Protein AF-A0A7S2MEI6-F1 (afdb_monomer)

InterPro domains:
  IPR015421 Pyridoxal phosphate-dependent transferase, major domain [G3DSA:3.40.640.10] (69-154)
  IPR015422 Pyridoxal phosphate-dependent transferase, small domain [G3DSA:3.90.1150.10] (50-68)
  IPR015424 Pyridoxal phosphate-dependent transferase [SSF53383] (42-155)

Radius of gyration: 22.33 Å; Cα contacts (8 Å, |Δi|>4): 78; chains: 1; bounding box: 63×42×50 Å

Mean predicted aligned error: 12.19 Å

pLDDT: mean 79.05, std 23.55, range [25.36, 97.62]

Foldseek 3Di:
DVVVVVVVVVVVVPPDPDDPDPDDPQPFDDDDPDTDTDDPVDDLVNQVVVCVVVVHDRPSDPDDPDDPDPVVVVVVVVVVVDPVPPDDDDQFDDQVVLQVVCVVCCVPVVDNVRHSVPHGDAPPPLRVLVVVVVVVCVVPVPDDDDDDPPDDPSND

Organism: NCBI:txid327968

Solvent-accessible surface area (backbone atoms only — not comparable to full-atom values): 10265 Å² total; per-residue (Å²): 139,69,68,69,64,59,60,55,58,62,60,66,77,76,72,70,93,80,75,81,81,75,92,71,84,71,66,74,56,89,55,90,95,53,86,50,79,66,61,91,88,64,50,55,63,56,53,40,55,51,20,59,77,67,76,44,88,64,85,68,59,94,70,78,90,66,80,74,61,67,70,59,55,51,55,49,54,58,51,70,72,38,82,83,66,83,55,93,68,61,89,54,44,53,67,70,60,28,44,50,50,22,50,49,42,30,71,76,70,68,40,78,86,53,38,50,86,80,46,70,59,58,74,53,68,64,44,42,51,45,51,52,53,54,50,51,39,70,78,39,75,85,64,84,81,89,79,69,84,89,66,65,82,78,80,117

Sequence (156 aa):
DRVMLRTRLCRALFSSPGLRVRASPSILMAQGGNSITLKDGSNMRDIFDVCQKHGLPSLAQGMIEFPPPERLRKIASEKVMAPEVHTYRTRMGESDYKEAMATLVRNIYKEDIVTASNVLATAGVAGGVTAALFHLRKEKPTATVALMEPFYTYHS

Secondary structure (DSSP, 8-state):
--HHHHHHHHHHTT--TT----S-----EEETTEEEPPPTT--HHHHHHHHHHTT----------SPPPHHHHHHHHHHHTSGGGSSPPPTT--HHHHHHHHHHHHHHH---S--TTS----SHHHHHHHHHHHHHHHH-TT-----PSS--GGG-

Structure (mmCIF, N/CA/C/O backbone):
data_AF-A0A7S2MEI6-F1
#
_entry.id   AF-A0A7S2MEI6-F1
#
loop_
_atom_site.group_PDB
_atom_site.id
_atom_site.type_symbol
_atom_site.label_atom_id
_atom_site.label_alt_id
_atom_site.label_comp_id
_atom_site.label_asym_id
_atom_site.label_entity_id
_atom_site.label_seq_id
_atom_site.pdbx_PDB_ins_code
_atom_site.Cartn_x
_atom_site.Cartn_y
_atom_site.Cartn_z
_atom_site.occupancy
_atom_site.B_iso_or_equiv
_atom_site.auth_seq_id
_atom_site.auth_comp_id
_atom_site.auth_asym_id
_atom_site.auth_atom_id
_atom_site.pdbx_PDB_model_num
ATOM 1 N N . ASP A 1 1 ? 15.108 -25.676 -17.315 1.00 43.28 1 ASP A N 1
ATOM 2 C CA . ASP A 1 1 ? 16.549 -25.346 -17.171 1.00 43.28 1 ASP A CA 1
ATOM 3 C C . ASP A 1 1 ? 17.023 -24.018 -17.779 1.00 43.28 1 ASP A C 1
ATOM 5 O O . ASP A 1 1 ? 18.021 -23.970 -18.483 1.00 43.28 1 ASP A O 1
ATOM 9 N N . ARG A 1 2 ? 16.380 -22.887 -17.443 1.00 33.53 2 ARG A N 1
ATOM 10 C CA . ARG A 1 2 ? 16.931 -21.522 -17.659 1.00 33.53 2 ARG A CA 1
ATOM 11 C C . ARG A 1 2 ? 17.012 -20.686 -16.377 1.00 33.53 2 ARG A C 1
ATOM 13 O O . ARG A 1 2 ? 17.648 -19.637 -16.354 1.00 33.53 2 ARG A O 1
ATOM 20 N N . VAL A 1 3 ? 16.399 -21.178 -15.300 1.00 38.62 3 VAL A N 1
ATOM 21 C CA . VAL A 1 3 ? 16.364 -20.528 -13.984 1.00 38.62 3 VAL A CA 1
ATOM 22 C C . VAL A 1 3 ? 17.691 -20.733 -13.240 1.00 38.62 3 VAL A C 1
ATOM 24 O O . VAL A 1 3 ? 18.228 -19.774 -12.698 1.00 38.62 3 VAL A O 1
ATOM 27 N N . MET A 1 4 ? 18.297 -21.927 -13.319 1.00 29.89 4 MET A N 1
ATOM 28 C CA . MET A 1 4 ? 19.578 -22.226 -12.652 1.00 29.89 4 MET A CA 1
ATOM 29 C C . MET A 1 4 ? 20.786 -21.451 -13.204 1.00 29.89 4 MET A C 1
ATOM 31 O O . MET A 1 4 ? 21.731 -21.192 -12.459 1.00 29.89 4 MET A O 1
ATOM 35 N N . LEU A 1 5 ? 20.779 -21.065 -14.487 1.00 33.41 5 LEU A N 1
ATOM 36 C CA . LEU A 1 5 ? 21.910 -20.341 -15.085 1.00 33.41 5 LEU A CA 1
ATOM 37 C C . LEU A 1 5 ? 21.998 -18.892 -14.574 1.00 33.41 5 LEU A C 1
ATOM 39 O O . LEU A 1 5 ? 23.093 -18.362 -14.402 1.00 33.41 5 LEU A O 1
ATOM 43 N N . ARG A 1 6 ? 20.851 -18.268 -14.269 1.00 36.84 6 ARG A N 1
ATOM 44 C CA . ARG A 1 6 ? 20.791 -16.884 -13.770 1.00 36.84 6 ARG A CA 1
ATOM 45 C C . ARG A 1 6 ? 21.266 -16.767 -12.321 1.00 36.84 6 ARG A C 1
ATOM 47 O O . ARG A 1 6 ? 21.933 -15.798 -11.978 1.00 36.84 6 ARG A O 1
ATOM 54 N N . THR A 1 7 ? 21.018 -17.781 -11.493 1.00 36.62 7 THR A N 1
ATOM 55 C CA . THR A 1 7 ? 21.432 -17.780 -10.080 1.00 36.62 7 THR A CA 1
ATOM 56 C C . THR A 1 7 ? 22.951 -17.894 -9.910 1.00 36.62 7 THR A C 1
ATOM 58 O O . THR A 1 7 ? 23.508 -17.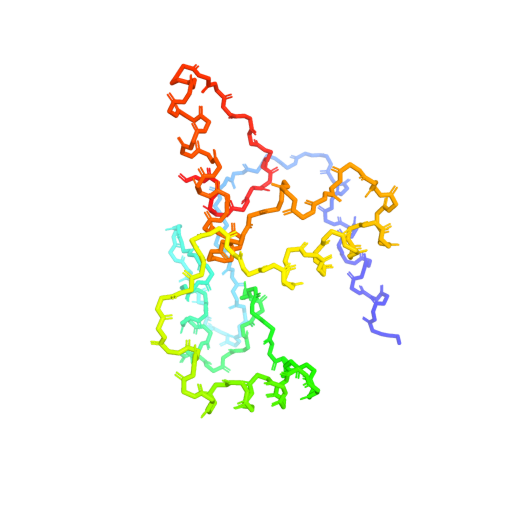353 -8.956 1.00 36.62 7 THR A O 1
ATOM 61 N N . ARG A 1 8 ? 23.650 -18.561 -10.842 1.00 30.34 8 ARG A N 1
ATOM 62 C CA . ARG A 1 8 ? 25.116 -18.704 -10.785 1.00 30.34 8 ARG A CA 1
ATOM 63 C C . ARG A 1 8 ? 25.859 -17.425 -11.178 1.00 30.34 8 ARG A C 1
ATOM 65 O O . ARG A 1 8 ? 26.906 -17.154 -10.598 1.00 30.34 8 ARG A O 1
ATOM 72 N N . LEU A 1 9 ? 25.303 -16.612 -12.080 1.00 32.19 9 LEU A N 1
ATOM 73 C CA . LEU A 1 9 ? 25.938 -15.363 -12.517 1.00 32.19 9 LEU A CA 1
ATOM 74 C C . LEU A 1 9 ? 25.932 -14.291 -11.411 1.00 32.19 9 LEU A C 1
ATOM 76 O O . LEU A 1 9 ? 26.925 -13.592 -11.228 1.00 32.19 9 LEU A O 1
ATOM 80 N N . CYS A 1 10 ? 24.869 -14.226 -10.598 1.00 33.91 10 CYS A N 1
ATOM 81 C CA . CYS A 1 10 ? 24.821 -13.318 -9.447 1.00 33.91 10 CYS A CA 1
ATOM 82 C C . CYS A 1 10 ? 25.850 -13.669 -8.363 1.00 33.91 10 CYS A C 1
ATOM 84 O O . CYS A 1 10 ? 26.343 -12.771 -7.696 1.00 33.91 10 CYS A O 1
ATOM 86 N N . ARG A 1 11 ? 26.221 -14.945 -8.186 1.00 28.52 11 ARG A N 1
ATOM 87 C CA . ARG A 1 11 ? 27.145 -15.349 -7.110 1.00 28.52 11 ARG A CA 1
ATOM 88 C C . ARG A 1 11 ? 28.608 -14.989 -7.398 1.00 28.52 11 ARG A C 1
ATOM 90 O O . ARG A 1 11 ? 29.374 -14.802 -6.460 1.00 28.52 11 ARG A O 1
ATOM 97 N N . ALA A 1 12 ? 28.988 -14.856 -8.671 1.00 34.12 12 ALA A N 1
ATOM 98 C CA . ALA A 1 12 ? 30.359 -14.530 -9.069 1.00 34.12 12 ALA A CA 1
ATOM 99 C C . ALA A 1 12 ? 30.714 -13.042 -8.883 1.00 34.12 12 ALA A C 1
ATOM 101 O O . ALA A 1 12 ? 31.876 -12.719 -8.663 1.00 34.12 12 ALA A O 1
ATOM 102 N N . LEU A 1 13 ? 29.728 -12.139 -8.913 1.00 34.97 13 LEU A N 1
ATOM 103 C CA . LEU A 1 13 ? 29.965 -10.692 -8.810 1.00 34.97 13 LEU A CA 1
ATOM 104 C C . LEU A 1 13 ? 30.199 -10.194 -7.372 1.00 34.97 13 LEU A C 1
ATOM 106 O O . LEU A 1 13 ? 30.680 -9.081 -7.193 1.00 34.97 13 LEU A O 1
ATOM 110 N N . PHE A 1 14 ? 29.906 -11.008 -6.351 1.00 36.22 14 PHE A N 1
ATOM 111 C CA . PHE A 1 14 ? 29.958 -10.596 -4.939 1.00 36.22 14 PHE A CA 1
ATOM 112 C C . PHE A 1 14 ? 31.136 -11.172 -4.131 1.00 36.22 14 PHE A C 1
ATOM 114 O O . PHE A 1 14 ? 31.198 -10.953 -2.925 1.00 36.22 14 PHE A O 1
ATOM 121 N N . SER A 1 15 ? 32.079 -11.896 -4.750 1.00 31.16 15 SER A N 1
ATOM 122 C CA . SER A 1 15 ? 33.144 -12.613 -4.017 1.00 31.16 15 SER A CA 1
ATOM 123 C C . SER A 1 15 ? 34.561 -12.032 -4.156 1.00 31.16 15 SER A C 1
ATOM 125 O O . SER A 1 15 ? 35.512 -12.669 -3.702 1.00 31.16 15 SER A O 1
ATOM 127 N N . SER A 1 16 ? 34.755 -10.853 -4.751 1.00 30.47 16 SER A N 1
ATOM 128 C CA . SER A 1 16 ? 36.095 -10.254 -4.864 1.00 30.47 16 SER A CA 1
ATOM 129 C C . SER A 1 16 ? 36.313 -9.163 -3.804 1.00 30.47 16 SER A C 1
ATOM 131 O O . SER A 1 16 ? 35.694 -8.101 -3.894 1.00 30.47 16 SER A O 1
ATOM 133 N N . PRO A 1 17 ? 37.194 -9.377 -2.808 1.00 33.75 17 PRO A N 1
ATOM 134 C CA . PRO A 1 17 ? 37.526 -8.358 -1.823 1.00 33.75 17 PRO A CA 1
ATOM 135 C C . PRO A 1 17 ? 38.524 -7.378 -2.452 1.00 33.75 17 PRO A C 1
ATOM 137 O O . PRO A 1 17 ? 39.660 -7.742 -2.741 1.00 33.75 17 PRO A O 1
ATOM 140 N N . GLY A 1 18 ? 38.098 -6.136 -2.703 1.00 34.75 18 GLY A N 1
ATOM 141 C CA . GLY A 1 18 ? 39.014 -5.084 -3.166 1.00 34.75 18 GLY A CA 1
ATOM 142 C C . GLY A 1 18 ? 38.437 -3.974 -4.043 1.00 34.75 18 GLY A C 1
ATOM 143 O O . GLY A 1 18 ? 39.185 -3.073 -4.4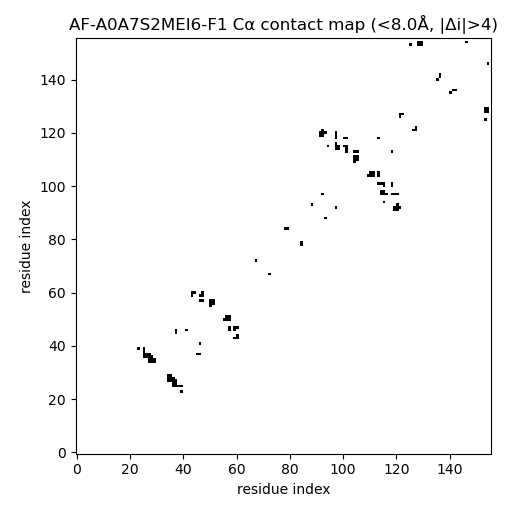20 1.00 34.75 18 GLY A O 1
ATOM 144 N N . LEU A 1 19 ? 37.143 -3.971 -4.373 1.00 28.92 19 LEU A N 1
ATOM 145 C CA . LEU A 1 19 ? 36.584 -2.923 -5.230 1.00 28.92 19 LEU A CA 1
ATOM 146 C C . LEU A 1 19 ? 36.096 -1.724 -4.397 1.00 28.92 19 LEU A C 1
ATOM 148 O O . LEU A 1 19 ? 35.008 -1.744 -3.826 1.00 28.92 19 LEU A O 1
ATOM 152 N N . ARG A 1 20 ? 36.900 -0.651 -4.342 1.00 25.83 20 ARG A N 1
ATOM 153 C CA . ARG A 1 20 ? 36.402 0.686 -3.974 1.00 25.83 20 ARG A CA 1
ATOM 154 C C . ARG A 1 20 ? 35.323 1.078 -4.982 1.00 25.83 20 ARG A C 1
ATOM 156 O O . ARG A 1 20 ? 35.632 1.363 -6.137 1.00 25.83 20 ARG A O 1
ATOM 163 N N . VAL A 1 21 ? 34.070 1.110 -4.542 1.00 31.36 21 VAL A N 1
ATOM 164 C CA . VAL A 1 21 ? 32.945 1.576 -5.355 1.00 31.36 21 VAL A CA 1
ATOM 165 C C . VAL A 1 21 ? 33.031 3.101 -5.454 1.00 31.36 21 VAL A C 1
ATOM 167 O O . VAL A 1 21 ? 32.618 3.821 -4.549 1.00 31.36 21 VAL A O 1
ATOM 170 N N . ARG A 1 22 ? 33.605 3.613 -6.550 1.00 25.36 22 ARG A N 1
ATOM 171 C CA . ARG A 1 22 ? 33.314 4.983 -6.991 1.00 25.36 22 ARG A CA 1
ATOM 172 C C . ARG A 1 22 ? 31.878 4.983 -7.503 1.00 25.36 22 ARG A C 1
ATOM 174 O O . ARG A 1 22 ? 31.559 4.266 -8.448 1.00 25.36 22 ARG A O 1
ATOM 181 N N . ALA A 1 23 ? 31.025 5.762 -6.851 1.00 32.94 23 ALA A N 1
ATOM 182 C CA . ALA A 1 23 ? 29.643 5.958 -7.250 1.00 32.94 23 ALA A CA 1
ATOM 183 C C . ALA A 1 23 ? 29.582 6.718 -8.583 1.00 32.94 23 ALA A C 1
ATOM 185 O O . ALA A 1 23 ? 29.728 7.935 -8.627 1.00 32.94 23 ALA A O 1
ATOM 186 N N . SER A 1 24 ? 29.382 5.986 -9.672 1.00 29.78 24 SER A N 1
ATOM 187 C CA . SER A 1 24 ? 28.756 6.484 -10.900 1.00 29.78 24 SER A CA 1
ATOM 188 C C . SER A 1 24 ? 28.157 5.275 -11.622 1.00 29.78 24 SER A C 1
ATOM 190 O O . SER A 1 24 ? 28.886 4.578 -12.329 1.00 29.78 24 SER A O 1
ATOM 192 N N . PRO A 1 25 ? 26.872 4.936 -11.420 1.00 38.44 25 PRO A N 1
ATOM 193 C CA . PRO A 1 25 ? 26.254 3.865 -12.173 1.00 38.44 25 PRO A CA 1
ATOM 194 C C . PRO A 1 25 ? 25.629 4.467 -13.433 1.00 38.44 25 PRO A C 1
ATOM 196 O O . PRO A 1 25 ? 24.426 4.705 -13.496 1.00 38.44 25 PRO A O 1
ATOM 199 N N . SER A 1 26 ? 26.438 4.695 -14.465 1.00 34.56 26 SER A N 1
ATOM 200 C CA . SER A 1 26 ? 25.907 4.779 -15.823 1.00 34.56 26 SER A CA 1
ATOM 201 C C . SER A 1 26 ? 25.427 3.377 -16.210 1.00 34.56 26 SER A C 1
ATOM 203 O O . SER A 1 26 ? 26.209 2.497 -16.569 1.00 34.56 26 SER A O 1
ATOM 205 N N . ILE A 1 27 ? 24.123 3.132 -16.063 1.00 47.84 27 ILE A N 1
ATOM 206 C CA . ILE A 1 27 ? 23.483 1.890 -16.504 1.00 47.84 27 ILE A CA 1
ATOM 207 C C . ILE A 1 27 ? 23.530 1.878 -18.038 1.00 47.84 27 ILE A C 1
ATOM 209 O O . ILE A 1 27 ? 22.722 2.525 -18.701 1.00 47.84 27 ILE A O 1
ATOM 213 N N . LEU A 1 28 ? 24.510 1.169 -18.600 1.00 42.72 28 LEU A N 1
ATOM 214 C CA . LEU A 1 28 ? 24.634 0.961 -20.040 1.00 42.72 28 LEU A CA 1
ATOM 215 C C . LEU A 1 28 ? 23.635 -0.121 -20.477 1.00 42.72 28 LEU A C 1
ATOM 217 O O . LEU A 1 28 ? 23.807 -1.300 -20.164 1.00 42.72 28 LEU A O 1
ATOM 221 N N . MET A 1 29 ? 22.596 0.267 -21.213 1.00 47.97 29 MET A N 1
ATOM 222 C CA . MET A 1 29 ? 21.706 -0.677 -21.896 1.00 47.97 29 MET A CA 1
ATOM 223 C C . MET A 1 29 ? 22.242 -0.903 -23.313 1.00 47.97 29 MET A C 1
ATOM 225 O O . MET A 1 29 ? 22.205 -0.000 -24.146 1.00 47.97 29 MET A O 1
ATOM 229 N N . ALA A 1 30 ? 22.792 -2.089 -23.583 1.00 40.84 30 ALA A N 1
ATOM 230 C CA . ALA A 1 30 ? 23.399 -2.414 -24.872 1.00 40.84 30 ALA A CA 1
ATOM 231 C C . ALA A 1 30 ? 22.369 -3.017 -25.845 1.00 40.84 30 ALA A C 1
ATOM 233 O O . ALA A 1 30 ? 21.979 -4.177 -25.710 1.00 40.84 30 ALA A O 1
ATOM 234 N N . GLN A 1 31 ? 21.989 -2.259 -26.873 1.00 41.00 31 GLN A N 1
ATOM 235 C CA . GLN A 1 31 ? 21.534 -2.813 -28.150 1.00 41.00 31 GLN A CA 1
ATOM 236 C C . GLN A 1 31 ? 22.313 -2.153 -29.289 1.00 41.00 31 GLN A C 1
ATOM 238 O O . GLN A 1 31 ? 22.437 -0.935 -29.320 1.00 41.00 31 GLN A O 1
ATOM 243 N N . GLY A 1 32 ? 22.841 -2.980 -30.199 1.00 43.09 32 GLY A N 1
ATOM 244 C CA . GLY A 1 32 ? 23.339 -2.599 -31.527 1.00 43.09 32 GLY A CA 1
ATOM 245 C C . GLY A 1 32 ? 23.930 -1.192 -31.657 1.00 43.09 32 GLY A C 1
ATOM 246 O O . GLY A 1 32 ? 23.259 -0.286 -32.136 1.00 43.09 32 GLY A O 1
ATOM 247 N N . GLY A 1 33 ? 25.192 -1.014 -31.262 1.00 45.94 33 GLY A N 1
ATOM 248 C CA . GLY A 1 33 ? 26.029 0.127 -31.663 1.00 45.94 33 GLY A CA 1
ATOM 249 C C . GLY A 1 33 ? 25.717 1.504 -31.059 1.00 45.94 33 GLY A C 1
ATOM 250 O O . GLY A 1 33 ? 26.617 2.337 -31.045 1.00 45.94 33 GLY A O 1
ATOM 251 N N . ASN A 1 34 ? 24.524 1.749 -30.506 1.00 56.19 34 ASN A N 1
ATOM 252 C CA . ASN A 1 34 ? 24.173 3.037 -29.899 1.00 56.19 34 ASN A CA 1
ATOM 253 C C . ASN A 1 34 ? 24.113 2.933 -28.370 1.00 56.19 34 ASN A C 1
ATOM 255 O O . ASN A 1 34 ? 23.201 2.336 -27.803 1.00 56.19 34 ASN A O 1
ATOM 259 N N . SER A 1 35 ? 25.091 3.544 -27.695 1.00 66.94 35 SER A N 1
ATOM 260 C CA . SER A 1 35 ? 25.098 3.679 -26.235 1.00 66.94 35 SER A CA 1
ATOM 261 C C . SER A 1 35 ? 23.993 4.639 -25.799 1.00 66.94 35 SER A C 1
ATOM 263 O O . SER A 1 35 ? 24.063 5.837 -26.070 1.00 66.94 35 SER A O 1
ATOM 265 N N . ILE A 1 36 ? 22.980 4.121 -25.107 1.00 75.38 36 ILE A N 1
ATOM 266 C CA . ILE A 1 36 ? 21.956 4.938 -24.456 1.00 75.38 36 ILE A CA 1
ATOM 267 C C . ILE A 1 36 ? 22.466 5.296 -23.058 1.00 75.38 36 ILE A C 1
ATOM 269 O O . ILE A 1 36 ? 22.652 4.416 -22.219 1.00 75.38 36 ILE A O 1
ATOM 273 N N . THR A 1 37 ? 22.700 6.585 -22.814 1.00 79.06 37 THR A N 1
ATOM 274 C CA . THR A 1 37 ? 23.198 7.092 -21.527 1.00 79.06 37 THR A CA 1
ATOM 275 C C . THR A 1 37 ? 22.058 7.723 -20.734 1.00 79.06 37 THR A C 1
ATOM 277 O O . THR A 1 37 ? 21.382 8.629 -21.223 1.00 79.06 37 THR A O 1
ATOM 280 N N . LEU A 1 38 ? 21.854 7.256 -19.503 1.00 79.12 38 LEU A N 1
ATOM 281 C CA . LEU A 1 38 ? 20.935 7.870 -18.541 1.00 79.12 38 LEU A CA 1
ATOM 282 C C . LEU A 1 38 ? 21.620 9.034 -17.818 1.00 79.12 38 LEU A C 1
ATOM 284 O O . LEU A 1 38 ? 22.841 9.041 -17.665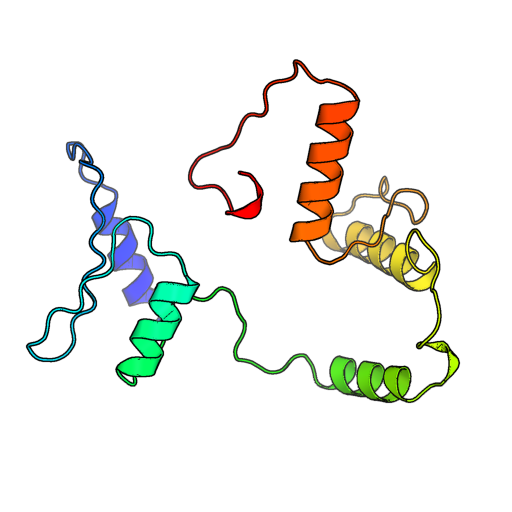 1.00 79.12 38 LEU A O 1
ATOM 288 N N . LYS A 1 39 ? 20.837 10.025 -17.387 1.00 83.31 39 LYS A N 1
ATOM 289 C CA . LYS A 1 39 ? 21.361 11.145 -16.597 1.00 83.31 39 LYS A CA 1
ATOM 290 C C . LYS A 1 39 ? 21.587 10.691 -15.154 1.00 83.31 39 LYS A C 1
ATOM 292 O O . LYS A 1 39 ? 20.856 9.844 -14.642 1.00 83.31 39 LYS A O 1
ATOM 297 N N . ASP A 1 40 ? 22.559 11.293 -14.479 1.00 78.56 40 ASP A N 1
ATOM 298 C CA . ASP A 1 40 ? 22.724 11.079 -13.042 1.00 78.56 40 ASP A CA 1
ATOM 299 C C . ASP A 1 40 ? 21.458 11.529 -12.298 1.00 78.56 40 ASP A C 1
ATOM 301 O O . ASP A 1 40 ? 20.900 12.593 -12.572 1.00 78.56 40 ASP A O 1
ATOM 305 N N . GLY A 1 41 ? 20.978 10.684 -11.385 1.00 78.00 41 GLY A N 1
ATOM 306 C CA . GLY A 1 41 ? 19.703 10.887 -10.692 1.00 78.00 41 GLY A CA 1
ATOM 307 C C . GLY A 1 41 ? 18.464 10.426 -11.469 1.00 78.00 41 GLY A C 1
ATOM 308 O O . GLY A 1 41 ? 17.352 10.639 -10.987 1.00 78.00 41 GLY A O 1
ATOM 309 N N . SER A 1 42 ? 18.622 9.780 -12.632 1.00 81.69 42 SER A N 1
ATOM 310 C CA . SER A 1 42 ? 17.500 9.142 -13.326 1.00 81.69 42 SER A CA 1
ATOM 311 C C . SER A 1 42 ? 16.805 8.112 -12.431 1.00 81.69 42 SER A C 1
ATOM 313 O O . SER A 1 42 ? 17.440 7.251 -11.822 1.00 81.69 42 SER A O 1
ATOM 315 N N . ASN A 1 43 ? 15.480 8.194 -12.373 1.00 84.50 43 ASN A N 1
ATOM 316 C CA . ASN A 1 43 ? 14.633 7.274 -11.627 1.00 84.50 43 ASN A CA 1
ATOM 317 C C . ASN A 1 43 ? 14.031 6.197 -12.552 1.00 84.50 43 ASN A C 1
ATOM 319 O O . ASN A 1 43 ? 14.231 6.186 -13.767 1.00 84.50 43 ASN A O 1
ATOM 323 N N . MET A 1 44 ? 13.260 5.273 -11.973 1.00 86.06 44 MET A N 1
ATOM 324 C CA . MET A 1 44 ? 12.635 4.168 -12.715 1.00 86.06 44 MET A CA 1
ATOM 325 C C . MET A 1 44 ? 11.715 4.628 -13.861 1.00 86.06 44 MET A C 1
ATOM 327 O O . MET A 1 44 ? 11.591 3.914 -14.855 1.00 86.06 44 MET A O 1
ATOM 331 N N . ARG A 1 45 ? 11.086 5.807 -13.754 1.00 87.62 45 ARG A N 1
ATOM 332 C CA . ARG A 1 45 ? 10.245 6.383 -14.815 1.00 87.62 45 ARG A CA 1
ATOM 333 C C . ARG A 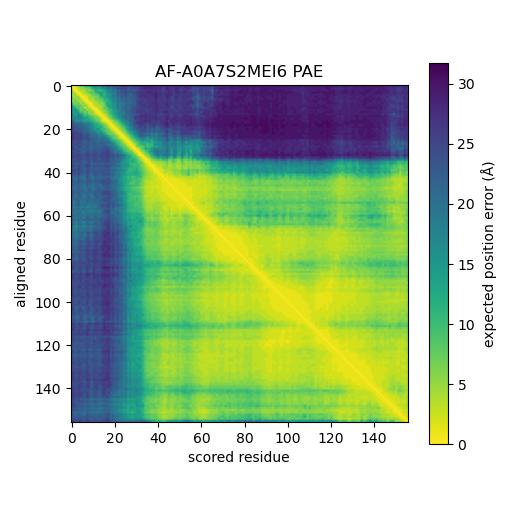1 45 ? 11.083 6.873 -15.991 1.00 87.62 45 ARG A C 1
ATOM 335 O O . ARG A 1 45 ? 10.738 6.561 -17.122 1.00 87.62 45 ARG A O 1
ATOM 342 N N . ASP A 1 46 ? 12.219 7.518 -15.733 1.00 89.25 46 ASP A N 1
ATOM 343 C CA . ASP A 1 46 ? 13.135 7.945 -16.801 1.00 89.25 46 ASP A CA 1
ATOM 344 C C . ASP A 1 46 ? 13.647 6.741 -17.607 1.00 89.25 46 ASP A C 1
ATOM 346 O O . ASP A 1 46 ? 13.721 6.779 -18.835 1.00 89.25 46 ASP A O 1
ATOM 350 N N . ILE A 1 47 ? 13.947 5.635 -16.916 1.00 88.75 47 ILE A N 1
ATOM 351 C CA . ILE A 1 47 ? 14.351 4.376 -17.556 1.00 88.75 47 ILE A CA 1
ATOM 352 C C . ILE A 1 47 ? 13.216 3.828 -18.430 1.00 88.75 47 ILE A C 1
ATOM 354 O O . ILE A 1 47 ? 13.460 3.397 -19.556 1.00 88.75 47 ILE A O 1
ATOM 358 N N . PHE A 1 48 ? 11.975 3.854 -17.937 1.00 89.94 48 PHE A N 1
ATOM 359 C CA . PHE A 1 48 ? 10.810 3.416 -18.703 1.00 89.94 48 PHE A CA 1
ATOM 360 C C . PHE A 1 48 ? 10.589 4.256 -19.968 1.00 89.94 48 PHE A C 1
ATOM 362 O O . PHE A 1 48 ? 10.416 3.683 -21.043 1.00 89.94 48 PHE A O 1
ATOM 369 N N . ASP A 1 49 ? 10.657 5.584 -19.866 1.00 90.00 49 ASP A N 1
ATOM 370 C CA . ASP A 1 49 ? 10.454 6.492 -21.000 1.00 90.00 49 ASP A CA 1
ATOM 371 C C . ASP A 1 49 ? 11.514 6.277 -22.090 1.00 90.00 49 ASP A C 1
ATOM 373 O O . ASP A 1 49 ? 11.209 6.265 -23.286 1.00 90.00 49 ASP A O 1
ATOM 377 N N . VAL A 1 50 ? 12.761 6.027 -21.683 1.00 90.62 50 VAL A N 1
ATOM 378 C CA . VAL A 1 50 ? 13.850 5.650 -22.590 1.00 90.62 50 VAL A CA 1
ATOM 379 C C . VAL A 1 50 ? 13.566 4.306 -23.259 1.00 90.62 50 VAL A C 1
ATOM 381 O O . VAL A 1 50 ? 13.653 4.205 -24.483 1.00 90.62 50 VAL A O 1
ATOM 384 N N . CYS A 1 51 ? 13.189 3.281 -22.496 1.00 90.44 51 CYS A N 1
ATOM 385 C CA . CYS A 1 51 ? 12.836 1.982 -23.062 1.00 90.44 51 CYS A CA 1
ATOM 386 C C . CYS A 1 51 ? 11.715 2.111 -24.105 1.00 90.44 51 CYS A C 1
ATOM 388 O O . CYS A 1 51 ? 11.875 1.633 -25.226 1.00 90.44 51 CYS A O 1
ATOM 390 N N . GLN A 1 52 ? 10.641 2.839 -23.787 1.00 90.38 52 GLN A N 1
ATOM 391 C CA . GLN A 1 52 ? 9.522 3.076 -24.702 1.00 90.38 52 GLN A CA 1
ATOM 392 C C . GLN A 1 52 ? 9.947 3.809 -25.975 1.00 90.38 52 GLN A C 1
ATOM 394 O O . GLN A 1 52 ? 9.617 3.372 -27.077 1.00 90.38 52 GLN A O 1
ATOM 399 N N . LYS A 1 53 ? 10.730 4.888 -25.847 1.00 91.56 53 LYS A N 1
ATOM 400 C CA . LYS A 1 53 ? 11.235 5.662 -26.993 1.00 91.56 53 LYS A CA 1
ATOM 401 C C . LYS A 1 53 ? 12.038 4.803 -27.974 1.00 91.56 53 LYS A C 1
ATOM 403 O O . LYS A 1 53 ? 12.037 5.077 -29.172 1.00 91.56 53 LYS A O 1
ATOM 408 N N . HIS A 1 54 ? 12.730 3.790 -27.465 1.00 90.19 54 HIS A N 1
ATOM 409 C CA . HIS A 1 54 ? 13.602 2.919 -28.246 1.00 90.19 54 HIS A CA 1
ATOM 410 C C . HIS A 1 54 ? 12.982 1.546 -28.561 1.00 90.19 54 HIS A C 1
ATOM 412 O O . HIS A 1 54 ? 13.668 0.699 -29.129 1.00 90.19 54 HIS A O 1
ATOM 418 N N . GLY A 1 55 ? 11.708 1.308 -28.220 1.00 89.81 55 GLY A N 1
ATOM 419 C CA . GLY A 1 55 ? 11.044 0.017 -28.441 1.00 89.81 55 GLY A CA 1
ATOM 420 C C . GLY A 1 55 ? 11.667 -1.142 -27.651 1.00 89.81 55 GLY A C 1
ATOM 421 O O . GLY A 1 55 ? 11.623 -2.289 -28.092 1.00 89.81 55 GLY A O 1
ATOM 422 N N . LEU A 1 56 ? 12.286 -0.846 -26.506 1.00 89.44 56 LEU A N 1
ATOM 423 C CA . LEU A 1 56 ? 12.952 -1.815 -25.639 1.00 89.44 56 LEU A CA 1
ATOM 424 C C . LEU A 1 56 ? 12.024 -2.263 -24.498 1.00 89.44 56 LEU A C 1
ATOM 426 O O . LEU A 1 56 ? 11.255 -1.453 -23.978 1.00 89.44 56 LEU A O 1
ATOM 430 N N . PRO A 1 57 ? 12.128 -3.520 -24.034 1.00 86.50 57 PRO A N 1
ATOM 431 C CA . PRO A 1 57 ? 11.416 -3.961 -22.841 1.00 86.50 57 PRO A CA 1
ATOM 432 C C . PRO A 1 57 ? 11.988 -3.286 -21.586 1.00 86.50 57 PRO A C 1
ATOM 434 O O . PRO A 1 57 ? 13.204 -3.272 -21.380 1.00 86.50 57 PRO A O 1
ATOM 437 N N . SER A 1 58 ? 11.113 -2.768 -20.720 1.00 87.44 58 SER A N 1
ATOM 438 C CA . SER A 1 58 ? 11.513 -2.196 -19.432 1.00 87.44 58 SER A CA 1
ATOM 439 C C . SER A 1 58 ? 11.390 -3.229 -18.317 1.00 87.44 58 SER A C 1
ATOM 441 O O . SER A 1 58 ? 10.295 -3.663 -17.978 1.00 87.44 58 SER A O 1
ATOM 443 N N . LEU A 1 59 ? 12.522 -3.599 -17.714 1.00 86.62 59 LEU A N 1
ATOM 444 C CA . LEU A 1 59 ? 12.569 -4.474 -16.532 1.00 86.62 59 LEU A CA 1
ATOM 445 C C . LEU A 1 59 ? 12.767 -3.694 -15.223 1.00 86.62 59 LEU A C 1
ATOM 447 O O . LEU A 1 59 ? 12.936 -4.295 -14.167 1.00 86.62 59 LEU A O 1
ATOM 451 N N . ALA A 1 60 ? 12.805 -2.362 -15.299 1.00 84.94 60 ALA A N 1
ATOM 452 C CA . ALA A 1 60 ? 13.102 -1.498 -14.159 1.00 84.94 60 ALA A CA 1
ATOM 453 C C . ALA A 1 60 ? 11.855 -1.128 -13.344 1.00 84.94 60 ALA A C 1
ATOM 455 O O . ALA A 1 60 ? 11.975 -0.721 -12.191 1.00 84.94 60 ALA A O 1
ATOM 456 N N . GLN A 1 61 ? 10.662 -1.235 -13.934 1.00 82.38 61 GLN A N 1
ATOM 457 C CA . GLN A 1 61 ? 9.424 -0.856 -13.264 1.00 82.38 61 GLN A CA 1
ATOM 458 C C . GLN A 1 61 ? 8.993 -1.894 -12.221 1.00 82.38 61 GLN A C 1
ATOM 460 O O . GLN A 1 61 ? 9.028 -3.096 -12.462 1.00 82.38 61 GLN A O 1
ATOM 465 N N . GLY A 1 62 ? 8.499 -1.418 -11.076 1.00 84.50 62 GLY A N 1
ATOM 466 C CA . GLY A 1 62 ? 7.865 -2.256 -10.051 1.00 84.50 62 GLY A CA 1
ATOM 467 C C . GLY A 1 62 ? 6.401 -2.613 -10.345 1.00 84.50 62 GLY A C 1
ATOM 468 O O . GLY A 1 62 ? 5.686 -3.019 -9.432 1.00 84.50 62 GLY A O 1
ATOM 469 N N . MET A 1 63 ? 5.930 -2.410 -11.580 1.00 85.38 63 MET A N 1
ATOM 470 C CA . MET A 1 63 ? 4.544 -2.660 -11.985 1.00 85.38 63 MET A CA 1
ATOM 471 C C . MET A 1 63 ? 4.392 -4.074 -12.548 1.00 85.38 63 MET A C 1
ATOM 473 O O . MET A 1 63 ? 5.238 -4.547 -13.303 1.00 85.38 63 MET A O 1
ATOM 477 N N . ILE A 1 64 ? 3.297 -4.747 -12.191 1.00 85.62 64 ILE A N 1
ATOM 478 C CA . ILE A 1 64 ? 2.986 -6.094 -12.679 1.00 85.62 64 ILE A CA 1
ATOM 479 C C . ILE A 1 64 ? 2.249 -5.977 -14.018 1.00 85.62 64 ILE A C 1
ATOM 481 O O . ILE A 1 64 ? 1.191 -5.359 -14.088 1.00 85.62 64 ILE A O 1
ATOM 485 N N . GLU A 1 65 ? 2.790 -6.600 -15.065 1.00 85.25 65 GLU A N 1
ATOM 486 C CA . GLU A 1 65 ? 2.192 -6.611 -16.414 1.00 85.25 65 GLU A CA 1
ATOM 487 C C . GLU A 1 65 ? 1.083 -7.665 -16.576 1.00 85.25 65 GLU A C 1
ATOM 489 O O . GLU A 1 65 ? 0.314 -7.641 -17.535 1.00 85.25 65 GLU A O 1
ATOM 494 N N . PHE A 1 66 ? 0.970 -8.594 -15.625 1.00 90.44 66 PHE A N 1
ATOM 495 C CA . PHE A 1 66 ? -0.104 -9.580 -15.602 1.00 90.44 66 PHE A CA 1
ATOM 496 C C . PHE A 1 66 ? -1.404 -8.978 -15.061 1.00 90.44 66 PHE A C 1
ATOM 498 O O . PHE A 1 66 ? -1.382 -8.242 -14.069 1.00 90.44 66 PHE A O 1
ATOM 505 N N . PRO A 1 67 ? -2.561 -9.329 -15.651 1.00 92.62 67 PRO A N 1
ATOM 506 C CA . PRO A 1 67 ? -3.838 -8.877 -15.130 1.00 92.62 67 PRO A CA 1
ATOM 507 C C . PRO A 1 67 ? -4.063 -9.431 -13.712 1.00 92.62 67 PRO A C 1
ATOM 509 O O . PRO A 1 67 ? -3.738 -10.593 -13.447 1.00 92.62 67 PRO A O 1
ATOM 512 N N . PRO A 1 68 ? -4.689 -8.654 -12.808 1.00 94.06 68 PRO A N 1
ATOM 513 C CA . PRO A 1 68 ? -5.107 -9.163 -11.509 1.00 94.06 68 PRO A CA 1
ATOM 514 C C . PRO A 1 68 ? -6.050 -10.373 -11.639 1.00 94.06 68 PRO A C 1
ATOM 516 O O . PRO A 1 68 ? -6.722 -10.524 -12.674 1.00 94.06 68 PRO A O 1
ATOM 519 N N . PRO A 1 69 ? -6.176 -11.204 -10.584 1.00 96.44 69 PRO A N 1
ATOM 520 C CA . PRO A 1 69 ? -7.0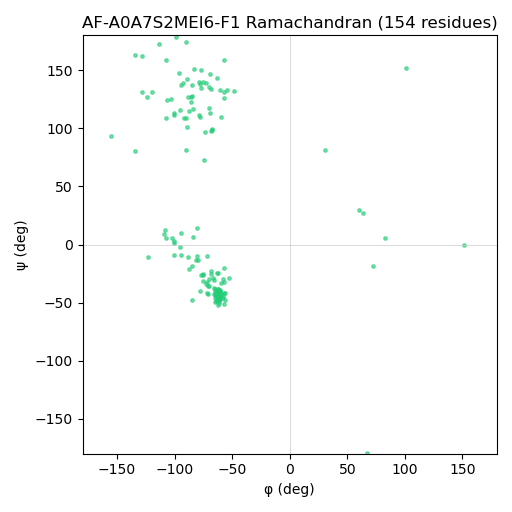72 -12.357 -10.578 1.00 96.44 69 PRO A CA 1
ATOM 521 C C . PRO A 1 69 ? -8.481 -12.008 -11.073 1.00 96.44 69 PRO A C 1
ATOM 523 O O . PRO A 1 69 ? -9.081 -11.026 -10.636 1.00 96.44 69 PRO A O 1
ATOM 526 N N . GLU A 1 70 ? -9.027 -12.816 -11.985 1.00 97.00 70 GLU A N 1
ATOM 527 C CA . GLU A 1 70 ? -10.302 -12.527 -12.661 1.00 97.00 70 GLU A CA 1
ATOM 528 C C . GLU A 1 70 ? -11.455 -12.306 -11.676 1.00 97.00 70 GLU A C 1
ATOM 530 O O . GLU A 1 70 ? -12.227 -11.360 -11.826 1.00 97.00 70 GLU A O 1
ATOM 535 N N . ARG A 1 71 ? -11.530 -13.130 -10.625 1.00 97.38 71 ARG A N 1
ATOM 536 C CA . ARG A 1 71 ? -12.546 -13.002 -9.574 1.00 97.38 71 ARG A CA 1
ATOM 537 C C . ARG A 1 71 ? -12.519 -11.625 -8.906 1.00 97.38 71 ARG A C 1
ATOM 539 O O . ARG A 1 71 ? -13.576 -11.046 -8.687 1.00 97.38 71 ARG A O 1
ATOM 546 N N . LEU A 1 72 ? -11.330 -11.093 -8.621 1.00 95.88 72 LEU A N 1
ATOM 547 C CA . LEU A 1 72 ? -11.180 -9.762 -8.031 1.00 95.88 72 LEU A CA 1
ATOM 548 C C . LEU A 1 72 ? -11.680 -8.681 -8.993 1.00 95.88 72 LEU A C 1
ATOM 550 O O . LEU A 1 72 ? -12.401 -7.781 -8.577 1.00 95.88 72 LEU A O 1
ATOM 554 N N . ARG A 1 73 ? -11.343 -8.798 -10.284 1.00 96.50 73 ARG A N 1
ATOM 555 C CA . ARG A 1 73 ? -11.793 -7.850 -11.315 1.00 96.50 73 ARG A CA 1
ATOM 556 C C . ARG A 1 73 ? -13.314 -7.846 -11.477 1.00 96.50 73 ARG A C 1
ATOM 558 O O . ARG A 1 73 ? -13.886 -6.769 -11.597 1.00 96.50 73 ARG A O 1
ATOM 565 N N . LYS A 1 74 ? -13.968 -9.014 -11.428 1.00 97.62 74 LYS A N 1
ATOM 566 C CA . LYS A 1 74 ? -15.439 -9.122 -11.475 1.00 97.62 74 LYS A CA 1
ATOM 567 C C . LYS A 1 74 ? -16.096 -8.434 -10.279 1.00 97.62 74 LYS A C 1
ATOM 569 O O . LYS A 1 74 ? -16.906 -7.538 -10.478 1.00 97.62 74 LYS A O 1
ATOM 574 N N . ILE A 1 75 ? -15.656 -8.766 -9.063 1.00 95.81 75 ILE A N 1
ATOM 575 C CA . ILE A 1 75 ? -16.174 -8.155 -7.827 1.00 95.81 75 ILE A CA 1
ATOM 576 C C . ILE A 1 75 ? -15.983 -6.635 -7.855 1.00 95.81 75 ILE A C 1
ATOM 578 O O . ILE A 1 75 ? -16.910 -5.891 -7.554 1.00 95.81 75 ILE A O 1
ATOM 582 N N . ALA A 1 76 ? -14.794 -6.161 -8.238 1.00 95.31 76 ALA A N 1
ATOM 583 C CA . ALA A 1 76 ? -14.518 -4.731 -8.326 1.00 95.31 76 ALA A CA 1
ATOM 584 C C . ALA A 1 76 ? -15.413 -4.039 -9.366 1.00 95.31 76 ALA A C 1
ATOM 586 O O . ALA A 1 76 ? -15.954 -2.975 -9.083 1.00 95.31 76 ALA A O 1
ATOM 587 N N . SER A 1 77 ? -15.606 -4.652 -10.539 1.00 96.50 77 SER A N 1
ATOM 588 C CA . SER A 1 77 ? -16.478 -4.118 -11.589 1.00 96.50 77 SER A CA 1
ATOM 589 C C . SER A 1 77 ? -17.926 -3.992 -11.122 1.00 96.50 77 SER A C 1
ATOM 591 O O . SER A 1 77 ? -18.541 -2.956 -11.344 1.00 96.50 77 SER A O 1
ATOM 593 N N . GLU A 1 78 ? -18.469 -5.019 -10.470 1.00 95.88 78 GLU A N 1
ATOM 594 C CA . GLU A 1 78 ? -19.829 -4.991 -9.918 1.00 95.88 78 GLU A CA 1
ATOM 595 C C . GLU A 1 78 ? -19.964 -3.900 -8.851 1.00 95.88 78 GLU A C 1
ATOM 597 O O . GLU A 1 78 ? -20.904 -3.110 -8.877 1.00 95.88 78 GLU A O 1
ATOM 602 N N . LYS A 1 79 ? -18.980 -3.808 -7.949 1.00 93.12 79 LYS A N 1
ATOM 603 C CA . LYS A 1 79 ? -18.982 -2.845 -6.845 1.00 93.12 79 LYS A CA 1
ATOM 604 C C . LYS A 1 79 ? -18.914 -1.399 -7.337 1.00 93.12 79 LYS A C 1
ATOM 606 O O . LYS A 1 79 ? -19.581 -0.547 -6.771 1.00 93.12 79 LYS A O 1
ATOM 611 N N . VAL A 1 80 ? -18.137 -1.127 -8.388 1.00 95.31 80 VAL A N 1
ATOM 612 C CA . VAL A 1 80 ? -17.995 0.214 -8.984 1.00 95.31 80 VAL A CA 1
ATOM 613 C C . VAL A 1 80 ? -19.270 0.684 -9.681 1.00 95.31 80 VAL A C 1
ATOM 615 O O . VAL A 1 80 ? -19.475 1.884 -9.782 1.00 95.31 80 VAL A O 1
ATOM 618 N N . MET A 1 81 ? -20.131 -0.223 -10.145 1.00 95.88 81 MET A N 1
ATOM 619 C CA . MET A 1 81 ? -21.413 0.153 -10.756 1.00 95.88 81 MET A CA 1
ATOM 620 C C . MET A 1 81 ? -22.500 0.469 -9.718 1.00 95.88 81 MET A C 1
ATOM 622 O O . MET A 1 81 ? -23.573 0.950 -10.081 1.00 95.88 81 MET A O 1
ATOM 626 N N . ALA A 1 82 ? -22.249 0.182 -8.440 1.00 93.44 82 ALA A N 1
ATOM 627 C CA . ALA A 1 82 ? -23.217 0.365 -7.373 1.00 93.44 82 ALA A CA 1
ATOM 628 C C . ALA A 1 82 ? -23.188 1.822 -6.856 1.00 93.44 82 ALA A C 1
ATOM 630 O O . ALA A 1 82 ? -22.118 2.331 -6.515 1.00 93.44 82 ALA A O 1
ATOM 631 N N . PRO A 1 83 ? -24.330 2.528 -6.777 1.00 91.31 83 PRO A N 1
ATOM 632 C CA . PRO A 1 83 ? -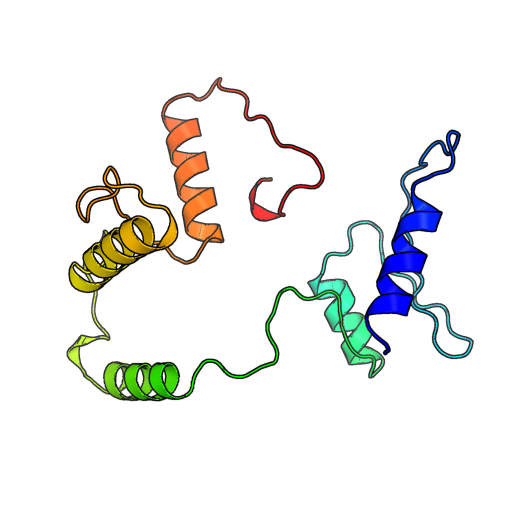24.360 3.966 -6.490 1.00 91.31 83 PRO A CA 1
ATOM 633 C C . PRO A 1 83 ? -23.782 4.344 -5.114 1.00 91.31 83 PRO A C 1
ATOM 635 O O . PRO A 1 83 ? -23.305 5.463 -4.925 1.00 91.31 83 PRO A O 1
ATOM 638 N N . GLU A 1 84 ? -23.784 3.424 -4.149 1.00 88.56 84 GLU A N 1
ATOM 639 C CA . GLU A 1 84 ? -23.352 3.654 -2.769 1.00 88.56 84 GLU A CA 1
ATOM 640 C C . GLU A 1 84 ? -21.833 3.814 -2.578 1.00 88.56 84 GLU A C 1
ATOM 642 O O . GLU A 1 84 ? -21.379 4.154 -1.483 1.00 88.56 84 GLU A O 1
ATOM 647 N N . VAL A 1 85 ? -21.015 3.549 -3.603 1.00 89.50 85 VAL A N 1
ATOM 648 C CA . VAL A 1 85 ? -19.544 3.580 -3.475 1.00 89.50 85 VAL A CA 1
ATOM 649 C C . VAL A 1 85 ? -18.917 4.915 -3.872 1.00 89.50 85 VAL A C 1
ATOM 651 O O . VAL A 1 85 ? -17.727 5.118 -3.641 1.00 89.50 85 VAL A O 1
ATOM 654 N N . HIS A 1 86 ? -19.699 5.829 -4.452 1.00 92.88 86 HIS A N 1
ATOM 655 C CA . HIS A 1 86 ? -19.212 7.095 -5.016 1.00 92.88 86 HIS A CA 1
ATOM 656 C C . HIS A 1 86 ? -19.296 8.286 -4.053 1.00 92.88 86 HIS A C 1
ATOM 658 O O . HIS A 1 86 ? -19.094 9.431 -4.454 1.00 92.88 86 HIS A O 1
ATOM 664 N N . THR A 1 87 ? -19.601 8.032 -2.785 1.00 92.00 87 THR A N 1
ATOM 665 C CA . THR A 1 87 ? -19.680 9.047 -1.732 1.00 92.00 87 THR A CA 1
ATOM 666 C C . THR A 1 87 ? -18.579 8.842 -0.697 1.00 92.00 87 THR A C 1
ATOM 668 O O . THR A 1 87 ? -17.828 7.863 -0.737 1.00 92.00 87 THR A O 1
ATOM 671 N N . TYR A 1 88 ? -18.443 9.794 0.233 1.00 92.12 88 TYR A N 1
ATOM 672 C CA . TYR A 1 88 ? -17.464 9.665 1.304 1.00 92.12 88 TYR A CA 1
ATOM 673 C C . TYR A 1 88 ? -17.686 8.388 2.107 1.00 92.12 88 TYR A C 1
ATOM 675 O O . TYR A 1 88 ? -18.756 8.135 2.656 1.00 92.12 88 TYR A O 1
ATOM 683 N N . ARG A 1 89 ? -16.609 7.615 2.192 1.00 88.56 89 ARG A N 1
ATOM 684 C CA . ARG A 1 89 ? -16.511 6.400 2.986 1.00 88.56 89 ARG A CA 1
ATOM 685 C C . ARG A 1 89 ? -16.002 6.717 4.385 1.00 88.56 89 ARG A C 1
ATOM 687 O O . ARG A 1 89 ? -15.629 7.849 4.710 1.00 88.56 89 ARG A O 1
ATOM 694 N N . THR A 1 90 ? -15.994 5.698 5.229 1.00 92.88 90 THR A N 1
ATOM 695 C CA . THR A 1 90 ? -15.451 5.808 6.581 1.00 92.88 90 THR A CA 1
ATOM 696 C C . THR A 1 90 ? -14.006 6.319 6.551 1.00 92.88 90 THR A C 1
ATOM 698 O O . THR A 1 90 ? -13.158 5.847 5.794 1.00 92.88 90 THR A O 1
ATOM 701 N N . ARG A 1 91 ? -13.699 7.302 7.405 1.00 93.12 91 ARG A N 1
ATOM 702 C CA . ARG A 1 91 ? -12.393 7.986 7.403 1.00 93.12 91 ARG A CA 1
ATOM 703 C C . ARG A 1 91 ? -11.208 7.049 7.653 1.00 93.12 91 ARG A C 1
ATOM 705 O O . ARG A 1 91 ? -10.123 7.300 7.149 1.00 93.12 91 ARG A O 1
ATOM 712 N N . MET A 1 92 ? -11.421 6.008 8.458 1.00 94.31 92 MET A N 1
ATOM 713 C CA . MET A 1 92 ? -10.370 5.091 8.919 1.00 94.31 92 MET A CA 1
ATOM 714 C C . MET A 1 92 ? -10.335 3.771 8.131 1.00 94.31 92 MET A C 1
ATOM 716 O O . MET A 1 92 ? -9.524 2.894 8.434 1.00 94.31 92 MET A O 1
ATOM 720 N N . GLY A 1 93 ? -11.211 3.621 7.135 1.00 94.50 93 GLY A N 1
ATOM 721 C CA . GLY A 1 93 ? -11.420 2.378 6.405 1.00 94.50 93 GLY A CA 1
ATOM 722 C C . GLY A 1 93 ? -12.651 1.604 6.861 1.00 94.50 93 GLY A C 1
ATOM 723 O O . GLY A 1 93 ? -13.072 1.677 8.019 1.00 94.50 93 GLY A O 1
ATOM 724 N N . GLU A 1 94 ? -13.204 0.851 5.917 1.00 94.31 94 GLU A N 1
ATOM 725 C CA . GLU A 1 94 ? -14.429 0.074 6.084 1.00 94.31 94 GLU A CA 1
ATOM 726 C C . GLU A 1 94 ? -14.222 -1.116 7.028 1.00 94.31 94 GLU A C 1
ATOM 728 O O . GLU A 1 94 ? -13.131 -1.688 7.096 1.00 94.31 94 GLU A O 1
ATOM 733 N N . SER A 1 95 ? -15.257 -1.482 7.786 1.00 95.00 95 SER A N 1
ATOM 734 C CA . SER A 1 95 ? -15.154 -2.526 8.815 1.00 95.00 95 SER A CA 1
ATOM 735 C C . SER A 1 95 ? -14.800 -3.890 8.227 1.00 95.00 95 SER A C 1
ATOM 737 O O . SER A 1 95 ? -13.910 -4.560 8.746 1.00 95.00 95 SER A O 1
ATOM 739 N N . ASP A 1 96 ? -15.427 -4.256 7.110 1.00 94.94 96 ASP A N 1
ATOM 740 C CA . ASP A 1 96 ? -15.183 -5.506 6.388 1.00 94.94 96 ASP A CA 1
ATOM 741 C C . ASP A 1 96 ? -13.726 -5.621 5.912 1.00 94.94 96 ASP A C 1
ATOM 743 O O . ASP A 1 96 ? -13.079 -6.652 6.102 1.00 94.94 96 ASP A O 1
ATOM 747 N N . TYR A 1 97 ? -13.166 -4.537 5.374 1.00 95.12 97 TYR A N 1
ATOM 748 C CA . TYR A 1 97 ? -11.758 -4.457 5.000 1.00 95.12 97 TYR A CA 1
ATOM 749 C C . TYR A 1 97 ? -10.842 -4.651 6.214 1.00 95.12 97 TYR A C 1
ATOM 751 O O . TYR A 1 97 ? -9.900 -5.446 6.170 1.00 95.12 97 TYR A O 1
ATOM 759 N N . LYS A 1 98 ? -11.112 -3.951 7.321 1.00 97.12 98 LYS A N 1
ATOM 760 C CA . LYS A 1 98 ? -10.274 -4.016 8.529 1.00 97.12 98 LYS A CA 1
ATOM 761 C C . LYS A 1 98 ? -10.300 -5.408 9.168 1.00 97.12 98 LYS A C 1
ATOM 763 O O . LYS A 1 98 ? -9.254 -5.903 9.589 1.00 97.12 98 LYS A O 1
ATOM 768 N N . GLU A 1 99 ? -11.461 -6.056 9.203 1.00 97.31 99 GLU A N 1
ATOM 769 C CA . GLU A 1 99 ? -11.624 -7.435 9.679 1.00 97.31 99 GLU A CA 1
ATOM 770 C C . GLU A 1 99 ? -10.914 -8.449 8.776 1.00 97.31 99 GLU A C 1
ATOM 772 O O . GLU A 1 99 ? -10.216 -9.342 9.271 1.00 97.31 99 GLU A O 1
ATOM 777 N N . ALA A 1 100 ? -11.025 -8.288 7.454 1.00 97.06 100 ALA A N 1
ATOM 778 C CA . ALA A 1 100 ? -10.328 -9.133 6.491 1.00 97.06 100 ALA A CA 1
ATOM 779 C C . ALA A 1 100 ? -8.803 -9.019 6.637 1.00 97.06 100 ALA A C 1
ATOM 781 O O . ALA A 1 100 ? -8.108 -10.036 6.617 1.00 97.06 100 ALA A O 1
ATOM 782 N N . MET A 1 101 ? -8.281 -7.808 6.853 1.00 96.38 101 MET A N 1
ATOM 783 C CA . MET A 1 101 ? -6.853 -7.586 7.086 1.00 96.38 101 MET A CA 1
ATOM 784 C C . MET A 1 101 ? -6.364 -8.232 8.384 1.00 96.38 101 MET A C 1
ATOM 786 O O . MET A 1 101 ? -5.350 -8.926 8.365 1.00 96.38 101 MET A O 1
ATOM 790 N N . ALA A 1 102 ? -7.091 -8.067 9.493 1.00 96.50 102 ALA A N 1
ATOM 791 C CA . ALA A 1 102 ? -6.751 -8.727 10.755 1.00 96.50 102 ALA A CA 1
ATOM 792 C C . ALA A 1 102 ? -6.756 -10.261 10.611 1.00 96.50 102 ALA A C 1
ATOM 794 O O . ALA A 1 102 ? -5.833 -10.942 11.055 1.00 96.50 102 ALA A O 1
ATOM 795 N N . THR A 1 103 ? -7.752 -10.802 9.904 1.00 97.25 103 THR A N 1
ATOM 796 C CA . THR A 1 103 ? -7.853 -12.239 9.610 1.00 97.25 103 THR A CA 1
ATOM 797 C C . THR A 1 103 ? -6.689 -12.727 8.749 1.00 97.25 103 THR A C 1
ATOM 799 O O . THR A 1 103 ? -6.110 -13.777 9.027 1.00 97.25 103 THR A O 1
ATOM 802 N N . LEU A 1 104 ? -6.308 -11.967 7.719 1.00 97.06 104 LEU A N 1
ATOM 803 C CA . LEU A 1 104 ? -5.163 -12.281 6.866 1.00 97.06 104 LEU A CA 1
ATOM 804 C C . LEU A 1 104 ? -3.871 -12.324 7.681 1.00 97.06 104 LEU A C 1
ATOM 806 O O . LEU A 1 104 ? -3.106 -13.281 7.553 1.00 97.06 104 LEU A O 1
ATOM 810 N N . VAL A 1 105 ? -3.651 -11.329 8.543 1.00 96.75 105 VAL A N 1
ATOM 811 C CA . VAL A 1 105 ? -2.447 -11.258 9.374 1.00 96.75 105 VAL A CA 1
ATOM 812 C C . VAL A 1 105 ? -2.373 -12.441 10.336 1.00 96.75 105 VAL A C 1
ATOM 814 O O . VAL A 1 105 ? -1.352 -13.128 10.371 1.00 96.75 105 VAL A O 1
ATOM 817 N N . ARG A 1 106 ? -3.473 -12.760 11.023 1.00 96.12 106 ARG A N 1
ATOM 818 C CA . ARG A 1 106 ? -3.563 -13.946 11.884 1.00 96.12 106 ARG A CA 1
ATOM 819 C C . ARG A 1 106 ? -3.283 -15.232 11.113 1.00 96.12 106 ARG A C 1
ATOM 821 O O . ARG A 1 106 ? -2.543 -16.095 11.575 1.00 96.12 106 ARG A O 1
ATOM 828 N N . ASN A 1 107 ? -3.851 -15.382 9.920 1.00 97.06 107 ASN A N 1
ATOM 829 C CA . ASN A 1 107 ? -3.732 -16.624 9.162 1.00 97.06 107 ASN A CA 1
ATOM 830 C C . ASN A 1 107 ? -2.320 -16.847 8.613 1.00 97.06 107 ASN A C 1
A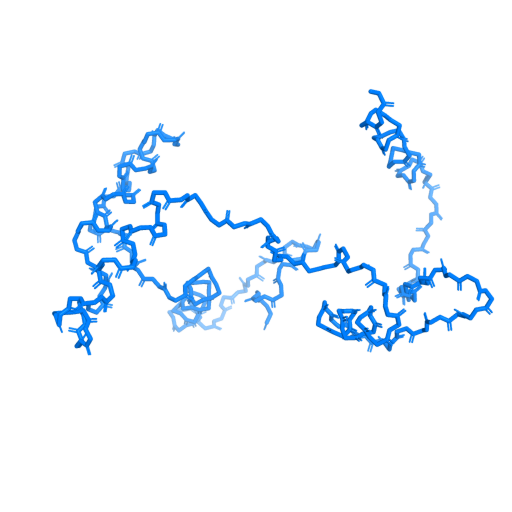TOM 832 O O . ASN A 1 107 ? -1.828 -17.977 8.683 1.00 97.06 107 ASN A O 1
ATOM 836 N N . ILE A 1 108 ? -1.691 -15.795 8.085 1.00 97.06 108 ILE A N 1
ATOM 837 C CA . ILE A 1 108 ? -0.381 -15.863 7.426 1.00 97.06 108 ILE A CA 1
ATOM 838 C C . ILE A 1 108 ? 0.756 -15.780 8.444 1.00 97.06 108 ILE A C 1
ATOM 840 O O . ILE A 1 108 ? 1.669 -16.601 8.396 1.00 97.06 108 ILE A O 1
ATOM 844 N N . TYR A 1 109 ? 0.692 -14.820 9.366 1.00 95.50 109 TYR A N 1
ATOM 845 C CA . TYR A 1 109 ? 1.787 -14.515 10.291 1.00 95.50 109 TYR A CA 1
ATOM 846 C C . TYR A 1 109 ? 1.592 -15.105 11.691 1.00 95.50 109 TYR A C 1
ATOM 848 O O . TYR A 1 109 ? 2.533 -15.086 12.472 1.00 95.50 109 TYR A O 1
ATOM 856 N N . LYS A 1 110 ? 0.412 -15.667 12.002 1.00 95.31 110 LYS A N 1
ATOM 857 C CA . LYS A 1 110 ? 0.069 -16.211 13.335 1.00 95.31 110 LYS A CA 1
ATOM 858 C C . LYS A 1 110 ? 0.131 -15.166 14.455 1.00 95.31 110 LYS A C 1
ATOM 860 O O . LYS A 1 110 ? 0.368 -15.501 15.607 1.00 95.31 110 LYS A O 1
ATOM 865 N N . GLU A 1 111 ? -0.126 -13.911 14.098 1.00 92.69 111 GLU A N 1
ATOM 866 C CA . GLU A 1 111 ? -0.133 -12.770 15.011 1.00 92.69 111 GLU A CA 1
ATOM 867 C C . GLU A 1 111 ? -1.568 -12.393 15.392 1.00 92.69 111 GLU A C 1
ATOM 869 O O . GLU A 1 111 ? -2.337 -11.912 14.557 1.00 92.69 111 GLU A O 1
ATOM 874 N N . ASP A 1 112 ? -1.924 -12.586 16.663 1.00 92.06 112 ASP A N 1
ATOM 875 C CA . ASP A 1 112 ? -3.260 -12.272 17.193 1.00 92.06 112 ASP A CA 1
ATOM 876 C C . ASP A 1 112 ? -3.400 -10.833 17.707 1.00 92.06 112 ASP A C 1
ATOM 878 O O . ASP A 1 112 ? -4.512 -10.364 17.955 1.00 92.06 112 ASP A O 1
ATOM 882 N N . ILE A 1 113 ? -2.285 -10.106 17.834 1.00 95.00 113 ILE A N 1
ATOM 883 C CA . ILE A 1 113 ? -2.272 -8.717 18.314 1.00 95.00 113 ILE A CA 1
ATOM 884 C C . ILE A 1 113 ? -2.917 -7.740 17.319 1.00 95.00 113 ILE A C 1
ATOM 886 O O . ILE A 1 113 ? -3.374 -6.661 17.703 1.00 95.00 113 ILE A O 1
ATOM 890 N N . VAL A 1 114 ? -2.979 -8.102 16.035 1.00 94.94 114 VAL A N 1
ATOM 891 C CA . VAL A 1 114 ? -3.621 -7.284 15.002 1.00 94.94 114 VAL A CA 1
ATOM 892 C C . VAL A 1 114 ? -5.119 -7.569 14.994 1.00 94.94 114 VAL A C 1
ATOM 894 O O . VAL A 1 114 ? -5.571 -8.674 14.703 1.00 94.94 114 VAL A O 1
ATOM 897 N N . THR A 1 115 ? -5.903 -6.542 15.302 1.00 95.56 115 THR A N 1
ATOM 898 C CA . THR A 1 115 ? -7.366 -6.597 15.362 1.00 95.56 115 THR A CA 1
ATOM 899 C C . THR A 1 115 ? -7.952 -5.468 14.524 1.00 95.56 115 THR A C 1
ATOM 901 O O . THR A 1 115 ? -7.283 -4.483 14.222 1.00 95.56 115 THR A O 1
ATOM 904 N N . ALA A 1 116 ? -9.230 -5.548 14.156 1.00 95.06 116 ALA A N 1
ATOM 905 C CA . ALA A 1 116 ? -9.848 -4.506 13.335 1.00 95.06 116 ALA A CA 1
ATOM 906 C C . ALA A 1 116 ? -9.772 -3.095 13.966 1.00 95.06 116 ALA A C 1
ATOM 908 O O . ALA A 1 116 ? -9.893 -2.105 13.249 1.00 95.06 116 ALA A O 1
ATOM 909 N N . SER A 1 117 ? -9.558 -2.964 15.282 1.00 95.31 117 SER A N 1
ATOM 910 C CA . SER A 1 117 ? -9.419 -1.665 15.954 1.00 95.31 117 SER A CA 1
ATOM 911 C C . SER A 1 117 ? -8.068 -0.983 15.705 1.00 95.31 117 SER A C 1
ATOM 913 O O . SER A 1 117 ? -8.018 0.244 15.729 1.00 95.31 117 SER A O 1
ATOM 915 N N . ASN A 1 118 ? -7.004 -1.741 15.410 1.00 94.88 118 ASN A N 1
ATOM 916 C CA . ASN A 1 118 ? -5.652 -1.218 15.177 1.00 94.88 118 ASN A CA 1
ATOM 917 C C . ASN A 1 118 ? -5.202 -1.280 13.705 1.00 94.88 118 ASN A C 1
ATOM 919 O O . ASN A 1 118 ? -4.038 -1.032 13.398 1.00 94.88 118 ASN A O 1
ATOM 923 N N . VAL A 1 119 ? -6.136 -1.541 12.787 1.00 95.81 119 VAL A N 1
ATOM 924 C CA . VAL A 1 119 ? -5.930 -1.439 11.336 1.00 95.81 119 VAL A CA 1
ATOM 925 C C . VAL A 1 119 ? -6.390 -0.068 10.837 1.00 95.81 119 VAL A C 1
ATOM 927 O O . VAL A 1 119 ? -7.463 0.404 11.210 1.00 95.81 119 VAL A O 1
ATOM 930 N N . LEU A 1 120 ? -5.611 0.551 9.948 1.00 95.56 120 LEU A N 1
ATOM 931 C CA . LEU A 1 120 ? -5.956 1.794 9.252 1.00 95.56 120 LEU A CA 1
ATOM 932 C C . LEU A 1 120 ? -5.873 1.575 7.738 1.00 95.56 120 LEU A C 1
ATOM 934 O O . LEU A 1 120 ? -4.841 1.131 7.236 1.00 95.56 120 LEU A O 1
ATOM 938 N N . ALA A 1 121 ? -6.940 1.901 7.006 1.00 95.88 121 ALA A N 1
ATOM 939 C CA . ALA A 1 121 ? -6.885 1.941 5.547 1.00 95.88 121 ALA A CA 1
ATOM 940 C C . ALA A 1 121 ? -6.170 3.214 5.071 1.00 95.88 121 ALA A C 1
ATOM 942 O O . ALA A 1 121 ? -6.447 4.313 5.550 1.00 95.88 121 ALA A O 1
ATOM 943 N N . THR A 1 122 ? -5.261 3.066 4.110 1.00 95.56 122 THR A N 1
ATOM 944 C CA . THR A 1 122 ? -4.453 4.161 3.563 1.00 95.56 122 THR A CA 1
ATOM 945 C C . THR A 1 122 ? -4.417 4.098 2.038 1.00 95.56 122 THR A C 1
ATOM 947 O O . THR A 1 122 ? -4.735 3.073 1.431 1.00 95.56 122 THR A O 1
ATOM 950 N N . ALA A 1 123 ? -4.023 5.203 1.400 1.00 93.12 123 ALA A N 1
ATOM 951 C CA . ALA A 1 123 ? -3.821 5.274 -0.046 1.00 93.12 123 ALA A CA 1
ATOM 952 C C . ALA A 1 123 ? -2.523 4.549 -0.454 1.00 93.12 123 ALA A C 1
ATOM 954 O O . ALA A 1 123 ? -1.503 5.166 -0.769 1.00 93.12 123 ALA A O 1
ATOM 955 N N . GLY A 1 124 ? -2.564 3.219 -0.400 1.00 93.25 124 GLY A N 1
ATOM 956 C CA . GLY A 1 124 ? -1.423 2.353 -0.677 1.00 93.25 124 GLY A CA 1
ATOM 957 C C . GLY A 1 124 ? -0.295 2.464 0.354 1.00 93.25 124 GLY A C 1
ATOM 958 O O . GLY A 1 124 ? -0.350 3.223 1.325 1.00 93.25 124 GLY A O 1
ATOM 959 N N . VAL A 1 125 ? 0.770 1.692 0.117 1.00 92.06 125 VAL A N 1
ATOM 960 C CA . VAL A 1 125 ? 1.941 1.640 1.009 1.00 92.06 125 VAL A CA 1
ATOM 961 C C . VAL A 1 125 ? 2.613 3.008 1.124 1.00 92.06 125 VAL A C 1
ATOM 963 O O . VAL A 1 125 ? 2.979 3.404 2.226 1.00 92.06 125 VAL A O 1
ATOM 966 N N . ALA A 1 126 ? 2.707 3.760 0.022 1.00 90.88 126 ALA A N 1
ATOM 967 C CA . ALA A 1 126 ? 3.279 5.105 0.023 1.00 90.88 126 ALA A CA 1
ATOM 968 C C . ALA A 1 126 ? 2.543 6.035 1.00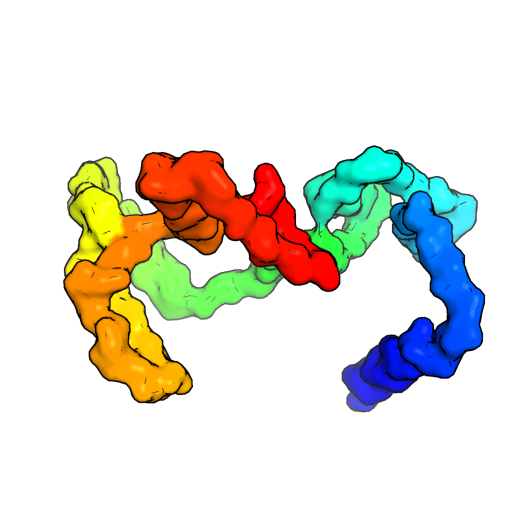3 1.00 90.88 126 ALA A C 1
ATOM 970 O O . ALA A 1 126 ? 3.171 6.610 1.887 1.00 90.88 126 ALA A O 1
ATOM 971 N N . GLY A 1 127 ? 1.207 6.110 0.927 1.00 93.12 127 GLY A N 1
ATOM 972 C CA . GLY A 1 127 ? 0.417 6.922 1.855 1.00 93.12 127 GLY A CA 1
ATOM 973 C C . GLY A 1 127 ? 0.551 6.469 3.312 1.00 93.12 127 GLY A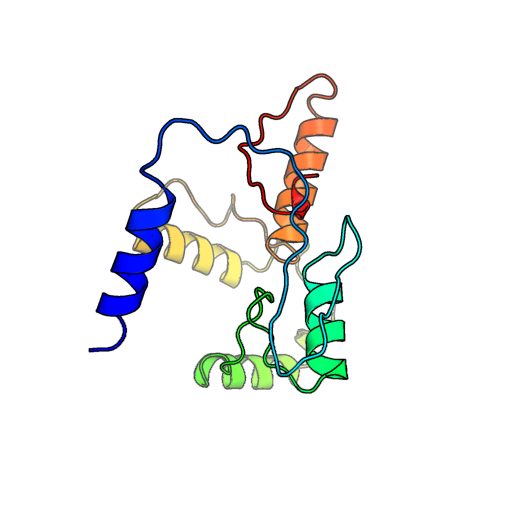 C 1
ATOM 974 O O . GLY A 1 127 ? 0.633 7.307 4.207 1.00 93.12 127 GLY A O 1
ATOM 975 N N . GLY A 1 128 ? 0.620 5.156 3.554 1.00 94.19 128 GLY A N 1
ATOM 976 C CA . GLY A 1 128 ? 0.815 4.602 4.897 1.00 94.19 128 GLY A CA 1
ATOM 977 C C . GLY A 1 128 ? 2.167 4.960 5.515 1.00 94.19 128 GLY A C 1
ATOM 978 O O . GLY A 1 128 ? 2.207 5.464 6.637 1.00 94.19 128 GLY A O 1
ATOM 979 N N . VAL A 1 129 ? 3.261 4.755 4.775 1.00 93.19 129 VAL A N 1
ATOM 980 C CA . VAL A 1 129 ? 4.622 5.088 5.230 1.00 93.19 129 VAL A CA 1
ATOM 981 C C . VAL A 1 129 ? 4.741 6.588 5.494 1.00 93.19 129 VAL A C 1
ATOM 983 O O . VAL A 1 129 ? 5.170 6.988 6.574 1.00 93.19 129 VAL A O 1
ATOM 986 N N . THR A 1 130 ? 4.287 7.427 4.562 1.00 92.25 130 THR A N 1
ATOM 987 C CA . THR A 1 130 ? 4.338 8.885 4.713 1.00 92.25 130 THR A CA 1
ATOM 988 C C . THR A 1 130 ? 3.519 9.372 5.914 1.00 92.25 130 THR A C 1
ATOM 990 O O . THR A 1 130 ? 4.017 10.171 6.707 1.00 92.25 130 THR A O 1
ATOM 993 N N . ALA A 1 131 ? 2.292 8.873 6.102 1.00 92.75 131 ALA A N 1
ATOM 994 C CA . ALA A 1 131 ? 1.456 9.249 7.243 1.00 92.75 131 ALA A CA 1
ATOM 995 C C . ALA A 1 131 ? 2.088 8.839 8.583 1.00 92.75 131 ALA A C 1
ATOM 997 O O . ALA A 1 131 ? 2.097 9.633 9.525 1.00 92.75 131 ALA A O 1
ATOM 998 N N . ALA A 1 132 ? 2.657 7.631 8.658 1.00 93.00 132 ALA A N 1
ATOM 999 C CA . ALA A 1 132 ? 3.336 7.144 9.853 1.00 93.00 132 ALA A CA 1
ATOM 1000 C C . ALA A 1 132 ? 4.567 7.996 10.195 1.00 93.00 132 ALA A C 1
ATOM 1002 O O . ALA A 1 132 ? 4.707 8.445 11.332 1.00 93.00 132 ALA A O 1
ATOM 1003 N N . LEU A 1 133 ? 5.427 8.280 9.211 1.00 91.75 133 LEU A N 1
ATOM 1004 C CA . LEU A 1 133 ? 6.624 9.100 9.413 1.00 91.75 133 LEU A CA 1
ATOM 1005 C C . LEU A 1 133 ? 6.274 10.534 9.827 1.00 91.75 133 LEU A C 1
ATOM 1007 O O . LEU A 1 133 ? 6.883 11.066 10.756 1.00 91.75 133 LEU A O 1
ATOM 1011 N N . PHE A 1 134 ? 5.264 11.153 9.204 1.00 92.38 134 PHE A N 1
ATOM 1012 C CA . PHE A 1 134 ? 4.809 12.485 9.610 1.00 92.38 134 PHE A CA 1
ATOM 1013 C C . PHE A 1 134 ? 4.231 12.500 11.021 1.00 92.38 134 PHE A C 1
ATOM 1015 O O . PHE A 1 134 ? 4.529 13.418 11.786 1.00 92.38 134 PHE A O 1
ATOM 1022 N N . HIS A 1 135 ? 3.434 11.493 11.380 1.00 93.88 135 HIS A N 1
ATOM 1023 C CA . HIS A 1 135 ? 2.897 11.378 12.728 1.00 93.88 135 HIS A CA 1
ATOM 1024 C C . HIS A 1 135 ? 4.026 11.245 13.759 1.00 93.88 135 HIS A C 1
ATOM 1026 O O . HIS A 1 135 ? 4.094 12.041 14.690 1.00 93.88 135 HIS A O 1
ATOM 1032 N N . LEU A 1 136 ? 4.976 10.331 13.541 1.00 92.50 136 LEU A N 1
ATOM 1033 C CA . LEU A 1 136 ? 6.118 10.132 14.438 1.00 92.50 136 LEU A CA 1
ATOM 1034 C C . LEU A 1 136 ? 6.994 11.383 14.563 1.00 92.50 136 LEU A C 1
ATOM 1036 O O . LEU A 1 136 ? 7.413 11.724 15.666 1.00 92.50 136 LEU A O 1
ATOM 1040 N N . ARG A 1 137 ? 7.236 12.098 13.458 1.00 91.94 137 ARG A N 1
ATOM 1041 C CA . ARG A 1 137 ? 7.992 13.358 13.470 1.00 91.94 137 ARG A CA 1
ATOM 1042 C C . ARG A 1 137 ? 7.264 14.458 14.237 1.00 91.94 137 ARG A C 1
ATOM 1044 O O . ARG A 1 137 ? 7.914 15.244 14.917 1.00 91.94 137 ARG A O 1
ATOM 1051 N N . LYS A 1 138 ? 5.934 14.529 14.133 1.00 95.06 138 LYS A N 1
ATOM 1052 C CA . LYS A 1 138 ? 5.128 15.481 14.904 1.00 95.06 138 LYS A CA 1
ATOM 1053 C C . LYS A 1 138 ? 5.218 15.191 16.404 1.00 95.06 138 LYS A C 1
ATOM 1055 O O . LYS A 1 138 ? 5.399 16.122 17.179 1.00 95.06 138 LYS A O 1
ATOM 1060 N N . GLU A 1 139 ? 5.125 13.921 16.792 1.00 96.75 139 GLU A N 1
ATOM 1061 C CA . GLU A 1 139 ? 5.208 13.497 18.196 1.00 96.75 139 GLU A CA 1
ATOM 1062 C C . GLU A 1 139 ? 6.630 13.630 18.769 1.00 96.75 139 GLU A C 1
ATOM 1064 O O . GLU A 1 139 ? 6.803 13.971 19.938 1.00 96.75 139 GLU A O 1
ATOM 1069 N N . LYS A 1 140 ? 7.669 13.378 17.959 1.00 95.56 140 LYS A N 1
ATOM 1070 C CA . LYS A 1 140 ? 9.083 13.453 18.366 1.00 95.56 140 LYS A CA 1
ATOM 1071 C C . LYS A 1 140 ? 9.937 14.198 17.325 1.00 95.56 140 LYS A C 1
ATOM 1073 O O . LYS A 1 140 ? 10.664 13.561 16.562 1.00 95.56 140 LYS A O 1
ATOM 1078 N N . PRO A 1 141 ? 9.924 15.545 17.318 1.00 93.81 141 PRO A N 1
ATOM 1079 C CA . PRO A 1 141 ? 10.599 16.350 16.291 1.00 93.81 141 PRO A CA 1
ATOM 1080 C C . PRO A 1 141 ? 12.121 16.191 16.233 1.00 93.81 141 PRO A C 1
ATOM 1082 O O . PRO A 1 141 ? 12.727 16.450 15.198 1.00 93.81 141 PRO A O 1
ATOM 1085 N N . THR A 1 142 ? 12.737 15.786 17.343 1.00 94.56 142 THR A N 1
ATOM 1086 C CA . THR A 1 142 ? 14.188 15.604 17.481 1.00 94.56 142 THR A CA 1
ATOM 1087 C C . THR A 1 142 ? 14.638 14.162 17.250 1.00 94.56 142 THR A C 1
ATOM 1089 O O . THR A 1 142 ? 15.833 13.880 17.322 1.00 94.56 142 THR A O 1
ATOM 1092 N N . ALA A 1 143 ? 13.704 13.237 16.997 1.00 91.44 143 ALA A N 1
ATOM 1093 C CA . ALA A 1 143 ? 14.042 11.844 16.757 1.00 91.44 143 ALA A CA 1
ATOM 1094 C C . ALA A 1 143 ? 14.754 11.682 15.411 1.00 91.44 143 ALA A C 1
ATOM 1096 O O . ALA A 1 143 ? 14.337 12.223 14.387 1.00 91.44 143 ALA A O 1
ATOM 1097 N N . THR A 1 144 ? 15.817 10.887 15.417 1.00 91.06 144 THR A N 1
ATOM 1098 C CA . THR A 1 144 ? 16.497 10.441 14.206 1.00 91.06 144 THR A CA 1
ATOM 1099 C C . THR A 1 144 ? 15.872 9.138 13.714 1.00 91.06 144 THR A C 1
ATOM 1101 O O . THR A 1 144 ? 15.485 8.277 14.505 1.00 91.06 144 THR A O 1
ATOM 1104 N N . VAL A 1 145 ? 15.755 8.993 12.393 1.00 88.88 145 VAL A N 1
ATOM 1105 C CA . VAL A 1 145 ? 15.260 7.770 11.747 1.00 88.88 145 VAL A CA 1
ATOM 1106 C C . VAL A 1 145 ? 16.445 7.059 11.109 1.00 88.88 145 VAL A C 1
ATOM 1108 O O . VAL A 1 145 ? 17.167 7.651 10.311 1.00 88.88 145 VAL A O 1
ATOM 1111 N N . ALA A 1 146 ? 16.653 5.795 11.468 1.00 90.38 146 ALA A N 1
ATOM 1112 C CA . ALA A 1 146 ? 17.647 4.948 10.824 1.00 90.38 146 ALA A CA 1
ATOM 1113 C C . ALA A 1 146 ? 17.040 4.298 9.572 1.00 90.38 146 ALA A C 1
ATOM 1115 O O . ALA A 1 146 ? 15.996 3.652 9.656 1.00 90.38 146 ALA A O 1
ATOM 1116 N N . LEU A 1 147 ? 17.705 4.449 8.425 1.00 90.25 147 LEU A N 1
ATOM 1117 C CA . LEU A 1 147 ? 17.343 3.803 7.163 1.00 90.25 147 LEU A CA 1
ATOM 1118 C C . LEU A 1 147 ? 18.501 2.917 6.707 1.00 90.25 147 LEU A C 1
ATOM 1120 O O . LEU A 1 147 ? 19.651 3.349 6.698 1.00 90.25 147 LEU A O 1
ATOM 1124 N N . MET A 1 148 ? 18.199 1.672 6.342 1.00 91.56 148 MET A N 1
ATOM 1125 C CA . MET A 1 148 ? 19.195 0.754 5.793 1.00 91.56 148 MET A CA 1
ATOM 1126 C C . MET A 1 148 ? 19.275 0.930 4.279 1.00 91.56 148 MET A C 1
ATOM 1128 O O . MET A 1 148 ? 18.257 0.840 3.595 1.00 91.56 148 MET A O 1
ATOM 1132 N N . GLU A 1 149 ? 20.477 1.160 3.755 1.00 92.00 149 GLU A N 1
ATOM 1133 C CA . GLU A 1 149 ? 20.700 1.282 2.314 1.00 92.00 149 GLU A CA 1
ATOM 1134 C C . GLU A 1 149 ? 20.907 -0.093 1.646 1.00 92.00 149 GLU A C 1
ATOM 1136 O O . GLU A 1 149 ? 21.646 -0.923 2.186 1.00 92.00 149 GLU A O 1
ATOM 1141 N N . PRO A 1 150 ? 20.302 -0.343 0.462 1.00 88.75 150 PRO A N 1
ATOM 1142 C CA . PRO A 1 150 ? 19.415 0.552 -0.292 1.00 88.75 150 PRO A CA 1
ATOM 1143 C C . PRO A 1 150 ? 17.990 0.603 0.291 1.00 88.75 150 PRO A C 1
ATOM 1145 O O . PRO A 1 150 ? 17.410 -0.431 0.618 1.00 88.75 150 PRO A O 1
ATOM 1148 N N . PHE A 1 151 ? 17.399 1.799 0.361 1.00 88.25 151 PHE A N 1
ATOM 1149 C CA . PHE A 1 151 ? 16.032 1.997 0.855 1.00 88.25 151 PHE A CA 1
ATOM 1150 C C . PHE A 1 151 ? 15.045 2.330 -0.269 1.00 88.25 151 PHE A C 1
ATOM 1152 O O . PHE A 1 151 ? 15.405 2.786 -1.353 1.00 88.25 151 PHE A O 1
ATOM 1159 N N . TYR A 1 152 ? 13.761 2.102 0.003 1.00 86.06 152 TYR A N 1
ATOM 1160 C CA . TYR A 1 152 ? 12.679 2.424 -0.924 1.00 86.06 152 TYR A CA 1
ATOM 1161 C C . TYR A 1 152 ? 12.438 3.938 -1.003 1.00 86.06 152 TYR A C 1
ATOM 1163 O O . TYR A 1 152 ? 12.399 4.601 0.030 1.00 86.06 152 TYR A O 1
ATOM 1171 N N . THR A 1 153 ? 12.202 4.462 -2.209 1.00 81.69 153 THR A N 1
ATOM 1172 C CA . THR A 1 153 ? 12.185 5.904 -2.534 1.00 81.69 153 THR A CA 1
ATOM 1173 C C . THR A 1 153 ? 11.282 6.766 -1.647 1.00 81.69 153 THR A C 1
ATOM 1175 O O . THR A 1 153 ? 11.589 7.927 -1.435 1.00 81.69 153 THR A O 1
ATOM 1178 N N . TYR A 1 154 ? 10.195 6.225 -1.092 1.00 78.62 154 TYR A N 1
ATOM 1179 C CA . TYR A 1 154 ? 9.267 6.993 -0.248 1.00 78.62 154 TYR A CA 1
ATOM 1180 C C . TYR A 1 154 ? 9.691 7.118 1.231 1.00 78.62 154 TYR A C 1
ATOM 1182 O O . TYR A 1 154 ? 8.914 7.618 2.042 1.00 78.62 154 TYR A O 1
ATOM 1190 N N . HIS A 1 155 ? 10.891 6.654 1.599 1.00 78.06 155 HIS A N 1
ATOM 1191 C CA . HIS A 1 155 ? 11.465 6.889 2.934 1.00 78.06 155 HIS A CA 1
ATOM 1192 C C . HIS A 1 155 ? 12.205 8.232 3.054 1.00 78.06 155 HIS A C 1
ATOM 1194 O O . HIS A 1 155 ? 12.438 8.679 4.177 1.00 78.06 155 HIS A O 1
ATOM 1200 N N . SER A 1 156 ? 12.583 8.847 1.929 1.00 61.53 156 SER A N 1
ATOM 1201 C CA . SER A 1 156 ? 13.274 10.145 1.833 1.00 61.53 156 SER A CA 1
ATOM 1202 C C . SER A 1 156 ? 12.326 11.244 1.379 1.00 61.53 156 SER A C 1
ATOM 1204 O O . SER A 1 156 ? 12.383 12.346 1.964 1.00 61.53 156 SER A O 1
#